Protein AF-A0A914NH51-F1 (afdb_monomer_lite)

Organism: Meloidogyne incognita (NCBI:txid6306)

Structure (mmCIF, N/CA/C/O backbone):
data_AF-A0A914NH51-F1
#
_entry.id   AF-A0A914NH51-F1
#
loop_
_atom_site.group_PDB
_atom_site.id
_atom_site.type_symbol
_atom_site.label_atom_id
_atom_site.label_alt_id
_atom_site.label_comp_id
_atom_site.label_asym_id
_atom_site.label_entity_id
_atom_site.label_seq_id
_atom_site.pdbx_PDB_ins_code
_atom_site.Cartn_x
_atom_site.Cartn_y
_atom_site.Cartn_z
_atom_site.occupancy
_atom_site.B_iso_or_equiv
_atom_site.auth_seq_id
_atom_site.auth_comp_id
_atom_site.auth_asym_id
_atom_site.auth_atom_id
_atom_site.pdbx_PDB_model_num
ATOM 1 N N . MET A 1 1 ? -42.208 -24.098 -72.704 1.00 39.94 1 MET A N 1
ATOM 2 C CA . MET A 1 1 ? -41.647 -22.862 -72.127 1.00 39.94 1 MET A CA 1
ATOM 3 C C . MET A 1 1 ? -41.700 -23.037 -70.628 1.00 39.94 1 MET A C 1
ATOM 5 O O . MET A 1 1 ? -42.768 -22.904 -70.049 1.00 39.94 1 MET A O 1
ATOM 9 N N . SER A 1 2 ? -40.583 -23.471 -70.059 1.00 40.44 2 SER A N 1
ATOM 10 C CA . SER A 1 2 ? -40.417 -23.727 -68.630 1.00 40.44 2 SER A CA 1
ATOM 11 C C . SER A 1 2 ? -39.488 -22.635 -68.118 1.00 40.44 2 SER A C 1
ATOM 13 O O . SER A 1 2 ? -38.437 -22.415 -68.713 1.00 40.44 2 SER A O 1
ATOM 15 N N . ILE A 1 3 ? -39.933 -21.894 -67.113 1.00 42.56 3 ILE A N 1
ATOM 16 C CA . ILE A 1 3 ? -39.173 -20.825 -66.465 1.00 42.56 3 ILE A CA 1
ATOM 17 C C . ILE A 1 3 ? -38.579 -21.435 -65.199 1.00 42.56 3 ILE A C 1
ATOM 19 O O . ILE A 1 3 ? -39.325 -21.741 -64.270 1.00 42.56 3 ILE A O 1
ATOM 23 N N . ASP A 1 4 ? -37.265 -21.659 -65.209 1.00 41.44 4 ASP A N 1
ATOM 24 C CA . ASP A 1 4 ? -36.485 -21.983 -64.016 1.00 41.44 4 ASP A CA 1
ATOM 25 C C . ASP A 1 4 ? -36.409 -20.736 -63.125 1.00 41.44 4 ASP A C 1
ATOM 27 O O . ASP A 1 4 ? -36.039 -19.649 -63.572 1.00 41.44 4 ASP A O 1
ATOM 31 N N . LEU A 1 5 ? -36.811 -20.894 -61.866 1.00 45.66 5 LEU A N 1
ATOM 32 C CA . LEU A 1 5 ? -36.661 -19.909 -60.799 1.00 45.66 5 LEU A CA 1
ATOM 33 C C . LEU A 1 5 ? -35.553 -20.413 -59.873 1.00 45.66 5 LEU A C 1
ATOM 35 O O . LEU A 1 5 ? -35.820 -21.161 -58.933 1.00 45.66 5 LEU A O 1
ATOM 39 N N . ASP A 1 6 ? -34.317 -19.999 -60.145 1.00 47.84 6 ASP A N 1
ATOM 40 C CA . ASP A 1 6 ? -33.207 -20.134 -59.204 1.00 47.84 6 ASP A CA 1
ATOM 41 C C . ASP A 1 6 ? -33.429 -19.159 -58.040 1.00 47.84 6 ASP A C 1
ATOM 43 O O . ASP A 1 6 ? -33.175 -17.957 -58.136 1.00 47.84 6 ASP A O 1
ATOM 47 N N . VAL A 1 7 ? -33.962 -19.673 -56.932 1.00 49.31 7 VAL A N 1
ATOM 48 C CA . VAL A 1 7 ? -34.038 -18.944 -55.663 1.00 49.31 7 VAL A CA 1
ATOM 49 C C . VAL A 1 7 ? -32.766 -19.252 -54.878 1.00 49.31 7 VAL A C 1
ATOM 51 O O . VAL A 1 7 ? -32.676 -20.271 -54.194 1.00 49.31 7 VAL A O 1
ATOM 54 N N . GLU A 1 8 ? -31.769 -18.371 -54.969 1.00 45.19 8 GLU A N 1
ATOM 55 C CA . GLU A 1 8 ? -30.623 -18.395 -54.060 1.00 45.19 8 GLU A CA 1
ATOM 56 C C . GLU A 1 8 ? -31.097 -18.103 -52.626 1.00 45.19 8 GLU A C 1
ATOM 58 O O . GLU A 1 8 ? -31.576 -17.013 -52.307 1.00 45.19 8 GLU A O 1
ATOM 63 N N . MET A 1 9 ? -30.961 -19.088 -51.734 1.00 37.84 9 MET A N 1
ATOM 64 C CA . MET A 1 9 ? -31.106 -18.867 -50.298 1.00 37.84 9 MET A CA 1
ATOM 65 C C . MET A 1 9 ? -29.900 -18.082 -49.780 1.00 37.84 9 MET A C 1
ATOM 67 O O . MET A 1 9 ? -28.816 -18.635 -49.591 1.00 37.84 9 MET A O 1
ATOM 71 N N . ILE A 1 10 ? -30.101 -16.800 -49.487 1.00 44.75 10 ILE A N 1
ATOM 72 C CA . ILE A 1 10 ? -29.136 -15.999 -48.734 1.00 44.75 10 ILE A CA 1
ATOM 73 C C . ILE A 1 10 ? -29.156 -16.492 -47.281 1.00 44.75 10 ILE A C 1
ATOM 75 O O . ILE A 1 10 ? -30.070 -16.183 -46.515 1.00 44.75 10 ILE A O 1
ATOM 79 N N . VAL A 1 11 ? -28.151 -17.280 -46.899 1.00 46.78 11 VAL A N 1
ATOM 80 C CA . VAL A 1 11 ? -27.889 -17.620 -45.495 1.00 46.78 11 VAL A CA 1
ATOM 81 C C . VAL A 1 11 ? -27.372 -16.352 -44.805 1.00 46.78 11 VAL A C 1
ATOM 83 O O . VAL A 1 11 ? -26.367 -15.799 -45.259 1.00 46.78 11 VAL A O 1
ATOM 86 N N . PRO A 1 12 ? -28.008 -15.857 -43.728 1.00 38.09 12 PRO A N 1
ATOM 87 C CA . PRO A 1 12 ? -27.484 -14.705 -43.014 1.00 38.09 12 PRO A CA 1
ATOM 88 C C . PRO A 1 12 ? -26.151 -15.102 -42.383 1.00 38.09 12 PRO A C 1
ATOM 90 O O . PRO A 1 12 ? -26.100 -16.022 -41.564 1.00 38.09 12 PRO A O 1
ATOM 93 N N . GLN A 1 13 ? -25.070 -14.412 -42.749 1.00 46.66 13 GLN A N 1
ATOM 94 C CA . GLN A 1 13 ? -23.835 -14.474 -41.979 1.00 46.66 13 GLN A CA 1
ATOM 95 C C . GLN A 1 13 ? -24.149 -13.923 -40.589 1.00 46.66 13 GLN A C 1
ATOM 97 O O . GLN A 1 13 ? -24.395 -12.727 -40.425 1.00 46.66 13 GLN A O 1
ATOM 102 N N . GLN A 1 14 ? -24.195 -14.810 -39.594 1.00 45.22 14 GLN A N 1
ATOM 103 C CA . GLN A 1 14 ? -24.182 -14.401 -38.201 1.00 45.22 14 GLN A CA 1
ATOM 104 C C . GLN A 1 14 ? -22.865 -13.663 -37.982 1.00 45.22 14 GLN A C 1
ATOM 106 O O . GLN A 1 14 ? -21.801 -14.272 -37.921 1.00 45.22 14 GLN A O 1
ATOM 111 N N . SER A 1 15 ? -22.935 -12.335 -37.918 1.00 48.44 15 SER A N 1
ATOM 112 C CA . SER A 1 15 ? -21.863 -11.543 -37.342 1.00 48.44 15 SER A CA 1
ATOM 113 C C . SER A 1 15 ? -21.638 -12.087 -35.938 1.00 48.44 15 SER A C 1
ATOM 115 O O . SER A 1 15 ? -22.564 -12.040 -35.123 1.00 48.44 15 SER A O 1
ATOM 117 N N . GLU A 1 16 ? -20.450 -12.622 -35.673 1.00 45.03 16 GLU A N 1
ATOM 118 C CA . GLU A 1 16 ? -19.978 -12.891 -34.322 1.00 45.03 16 GLU A CA 1
ATOM 119 C C . GLU A 1 16 ? -20.016 -11.564 -33.560 1.00 45.03 16 GLU A C 1
ATOM 121 O O . GLU A 1 16 ? -19.085 -10.761 -33.590 1.00 45.03 16 GLU A O 1
ATOM 126 N N . GLN A 1 17 ? -21.152 -11.278 -32.924 1.00 42.62 17 GLN A N 1
ATOM 127 C CA . GLN A 1 17 ? -21.204 -10.290 -31.869 1.00 42.62 17 GLN A CA 1
ATOM 128 C C . GLN A 1 17 ? -20.370 -10.890 -30.751 1.00 42.62 17 GLN A C 1
ATOM 130 O O . GLN A 1 17 ? -20.811 -11.812 -30.064 1.00 42.62 17 GLN A O 1
ATOM 135 N N . SER A 1 18 ? -19.136 -10.404 -30.628 1.00 44.16 18 SER A N 1
ATOM 136 C CA . SER A 1 18 ? -18.317 -10.647 -29.458 1.00 44.16 18 SER A CA 1
ATOM 137 C C . SER A 1 18 ? -19.155 -10.265 -28.246 1.00 44.16 18 SER A C 1
ATOM 139 O O . SER A 1 18 ? -19.488 -9.100 -28.019 1.00 44.16 18 SER A O 1
ATOM 141 N N . VAL A 1 19 ? -19.574 -11.286 -27.503 1.00 42.72 19 VAL A N 1
ATOM 142 C CA . VAL A 1 19 ? -20.1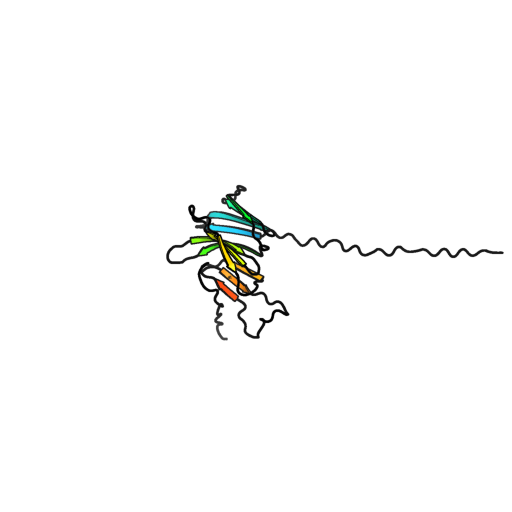54 -11.109 -26.179 1.00 42.72 19 VAL A CA 1
ATOM 143 C C . VAL A 1 19 ? -19.150 -10.244 -25.420 1.00 42.72 19 VAL A C 1
ATOM 145 O O . VAL A 1 19 ? -17.969 -10.605 -25.410 1.00 42.72 19 VAL A O 1
ATOM 148 N N . PRO A 1 20 ? -19.545 -9.087 -24.859 1.00 45.62 20 PRO A N 1
ATOM 149 C CA . PRO A 1 20 ? -18.619 -8.298 -24.071 1.00 45.62 20 PRO A CA 1
ATOM 150 C C . PRO A 1 20 ? -18.110 -9.201 -22.955 1.00 45.62 20 PRO A C 1
ATOM 152 O O . PRO A 1 20 ? -18.878 -9.683 -22.123 1.00 45.62 20 PRO A O 1
ATOM 155 N N . GLU A 1 21 ? -16.814 -9.485 -23.002 1.00 41.81 21 GLU A N 1
ATOM 156 C CA . GLU A 1 21 ? -16.114 -10.202 -21.957 1.00 41.81 21 GLU A CA 1
ATOM 157 C C . GLU A 1 21 ? -16.271 -9.341 -20.700 1.00 41.81 21 GLU A C 1
ATOM 159 O O . GLU A 1 21 ? -15.696 -8.252 -20.592 1.00 41.81 21 GLU A O 1
ATOM 164 N N . PHE A 1 22 ? -17.147 -9.763 -19.787 1.00 40.84 22 PHE A N 1
ATOM 165 C CA . PHE A 1 22 ? -17.246 -9.144 -18.476 1.00 40.84 22 PHE A CA 1
ATOM 166 C C . PHE A 1 22 ? -15.905 -9.402 -17.798 1.00 40.84 22 PHE A C 1
ATOM 168 O O . PHE A 1 22 ? -15.670 -10.487 -17.277 1.00 40.84 22 PHE A O 1
ATOM 175 N N . LYS A 1 23 ? -14.995 -8.422 -17.856 1.00 46.62 23 LYS A N 1
ATOM 176 C CA . LYS A 1 23 ? -13.800 -8.430 -17.016 1.00 46.62 23 LYS A CA 1
ATOM 177 C C . LYS A 1 23 ? -14.295 -8.562 -15.586 1.00 46.62 23 LYS A C 1
ATOM 179 O O . LYS A 1 23 ? -15.002 -7.668 -15.124 1.00 46.62 23 LYS A O 1
ATOM 184 N N . ASP A 1 24 ? -13.967 -9.677 -14.938 1.00 53.53 24 ASP A N 1
ATOM 185 C CA . ASP A 1 24 ? -14.260 -9.911 -13.530 1.00 53.53 24 ASP A CA 1
ATOM 186 C C . ASP A 1 24 ? -13.895 -8.654 -12.742 1.00 53.53 24 ASP A C 1
ATOM 188 O O . ASP A 1 24 ? -12.732 -8.255 -12.650 1.00 53.53 24 ASP A O 1
ATOM 192 N N . VAL A 1 25 ? -14.919 -7.977 -12.229 1.00 60.59 25 VAL A N 1
ATOM 193 C CA . VAL A 1 25 ? -14.766 -6.776 -11.417 1.00 60.59 25 VAL A CA 1
ATOM 194 C C . VAL A 1 25 ? -14.329 -7.258 -10.037 1.00 60.59 25 VAL A C 1
ATOM 196 O O . VAL A 1 25 ? -15.143 -7.447 -9.136 1.00 60.59 25 VAL A O 1
ATOM 199 N N . SER A 1 26 ? -13.039 -7.561 -9.892 1.00 80.12 26 SER A N 1
ATOM 200 C CA . SER A 1 26 ? -12.484 -8.057 -8.637 1.00 80.12 26 SER A CA 1
ATOM 201 C C . SER A 1 26 ? -12.380 -6.910 -7.635 1.00 80.12 26 SER A C 1
ATOM 203 O O . SER A 1 26 ? -11.553 -6.010 -7.792 1.00 80.12 26 SER A O 1
ATOM 205 N N . VAL A 1 27 ? -13.213 -6.949 -6.598 1.00 90.25 27 VAL A N 1
ATOM 206 C CA . VAL A 1 27 ? -13.082 -6.061 -5.440 1.00 90.25 27 VAL A CA 1
ATOM 207 C C . VAL A 1 27 ? -11.904 -6.538 -4.594 1.00 90.25 27 VAL A C 1
ATOM 209 O O . VAL A 1 27 ? -11.823 -7.708 -4.219 1.00 90.25 27 VAL A O 1
ATOM 212 N N . ILE A 1 28 ? -10.990 -5.626 -4.283 1.00 95.56 28 ILE A N 1
ATOM 213 C CA . ILE A 1 28 ? -9.880 -5.866 -3.363 1.00 95.56 28 ILE A CA 1
ATOM 214 C C . ILE A 1 28 ? -10.427 -5.762 -1.944 1.00 95.56 28 ILE A C 1
ATOM 216 O O . ILE A 1 28 ? -11.023 -4.746 -1.601 1.00 95.56 28 ILE A O 1
ATOM 220 N N . VAL A 1 29 ? -10.203 -6.779 -1.111 1.00 95.31 29 VAL A N 1
ATOM 221 C CA . VAL A 1 29 ? -10.626 -6.777 0.296 1.00 95.31 29 VAL A CA 1
ATOM 222 C C . VAL A 1 29 ? -9.449 -7.160 1.183 1.00 95.31 29 VAL A C 1
ATOM 224 O O . VAL A 1 29 ? -8.942 -8.276 1.091 1.00 95.31 29 VAL A O 1
ATOM 227 N N . ASN A 1 30 ? -9.035 -6.258 2.074 1.00 96.56 30 ASN A N 1
ATOM 228 C CA . ASN A 1 30 ? -7.978 -6.522 3.051 1.00 96.56 30 ASN A CA 1
ATOM 229 C C . ASN A 1 30 ? -8.415 -6.153 4.469 1.00 96.56 30 ASN A C 1
ATOM 231 O O . ASN A 1 30 ? -9.116 -5.169 4.704 1.00 96.56 30 ASN A O 1
ATOM 235 N N . HIS A 1 31 ? -7.958 -6.951 5.430 1.00 95.00 31 HIS A N 1
ATOM 236 C CA . HIS A 1 31 ? -8.292 -6.812 6.842 1.00 95.00 31 HIS A CA 1
ATOM 237 C C . HIS A 1 31 ? -7.090 -6.291 7.625 1.00 95.00 31 HIS A C 1
ATOM 239 O O . HIS A 1 31 ? -5.973 -6.780 7.464 1.00 95.00 31 HIS A O 1
ATOM 245 N N . PHE A 1 32 ? -7.332 -5.335 8.516 1.00 94.19 32 PHE A N 1
ATOM 246 C CA . PHE A 1 32 ? -6.349 -4.843 9.465 1.00 94.19 32 PHE A CA 1
ATOM 247 C C . PHE A 1 32 ? -6.616 -5.423 10.844 1.00 94.19 32 PHE A C 1
ATOM 249 O O . PHE A 1 32 ? -7.572 -5.047 11.526 1.00 94.19 32 PHE A O 1
ATOM 256 N N . VAL A 1 33 ? -5.762 -6.360 11.243 1.00 92.31 33 VAL A N 1
ATOM 257 C C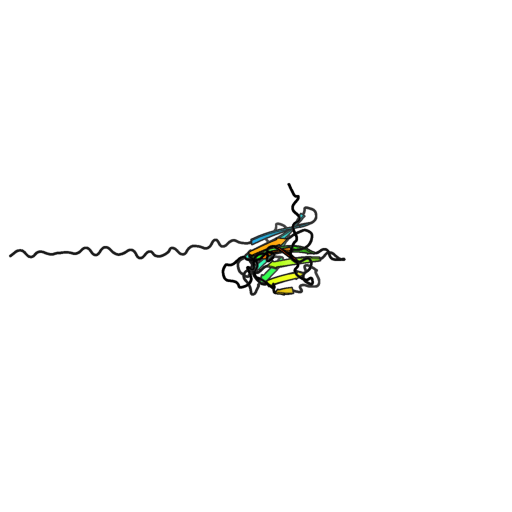A . VAL A 1 33 ? -5.869 -7.078 12.511 1.00 92.31 33 VAL A CA 1
ATOM 258 C C . VAL A 1 33 ? -4.735 -6.637 13.426 1.00 92.31 33 VAL A C 1
ATOM 260 O O . VAL A 1 33 ? -3.567 -6.704 13.047 1.00 92.31 33 VAL A O 1
ATOM 263 N N . LYS A 1 34 ? -5.066 -6.229 14.652 1.00 89.06 34 LYS A N 1
ATOM 264 C CA . LYS A 1 34 ? -4.090 -5.952 15.713 1.00 89.06 34 LYS A CA 1
ATOM 265 C C . LYS A 1 34 ? -4.459 -6.707 16.973 1.00 89.06 34 LYS A C 1
ATOM 267 O O . LYS A 1 34 ? -5.623 -6.748 17.356 1.00 89.06 34 LYS A O 1
ATOM 272 N N . ASN A 1 35 ? -3.458 -7.296 17.626 1.00 88.31 35 ASN A N 1
ATOM 273 C CA . ASN A 1 35 ? -3.628 -8.050 18.873 1.00 88.31 35 ASN A CA 1
ATOM 274 C C . ASN A 1 35 ? -4.730 -9.130 18.790 1.00 88.31 35 ASN A C 1
ATOM 276 O O . ASN A 1 35 ? -5.449 -9.366 19.754 1.00 88.31 35 ASN A O 1
ATOM 280 N N . GLY A 1 36 ? -4.896 -9.754 17.617 1.00 88.56 36 GLY A N 1
ATOM 281 C CA . GLY A 1 36 ? -5.930 -10.766 17.364 1.00 88.56 36 GLY A CA 1
ATOM 282 C C . GLY A 1 36 ? -7.341 -10.221 17.103 1.00 88.56 36 GLY A C 1
ATOM 283 O O . GLY A 1 36 ? -8.231 -11.006 16.797 1.00 88.56 36 GLY A O 1
ATOM 284 N N . GLY A 1 37 ? -7.554 -8.904 17.180 1.00 91.69 37 GLY A N 1
ATOM 285 C CA . GLY A 1 37 ? -8.828 -8.252 16.877 1.00 91.69 37 GLY A CA 1
ATOM 286 C C . GLY A 1 37 ? -8.836 -7.597 15.497 1.00 91.69 37 GLY A C 1
ATOM 287 O O . GLY A 1 37 ? -7.873 -6.930 15.114 1.00 91.69 37 GLY A O 1
ATOM 288 N N . LEU A 1 38 ? -9.934 -7.761 14.753 1.00 93.31 38 LEU A N 1
ATOM 289 C CA . LEU A 1 38 ? -10.178 -7.009 13.523 1.00 93.31 38 LEU A CA 1
ATOM 290 C C . LEU A 1 38 ? -10.482 -5.549 13.874 1.00 93.31 38 LEU A C 1
ATOM 292 O O . LEU A 1 38 ? -11.493 -5.265 14.513 1.00 93.31 38 LEU A O 1
ATOM 296 N N . ILE A 1 39 ? -9.608 -4.638 13.453 1.00 94.06 39 ILE A N 1
ATOM 297 C CA . ILE A 1 39 ? -9.717 -3.205 13.745 1.00 94.06 39 ILE A CA 1
ATOM 298 C C . ILE A 1 39 ? -10.435 -2.485 12.609 1.00 94.06 39 ILE A C 1
ATOM 300 O O . ILE A 1 39 ? -11.375 -1.734 12.853 1.00 94.06 39 ILE A O 1
ATOM 304 N N . LYS A 1 40 ? -10.004 -2.729 11.367 1.00 94.75 40 LYS A N 1
ATOM 305 C CA . LYS A 1 40 ? -10.577 -2.125 10.158 1.00 94.75 40 LYS A CA 1
ATOM 306 C C . LYS A 1 40 ? -10.562 -3.111 8.997 1.00 94.75 40 LYS A C 1
ATOM 308 O O . LYS A 1 40 ? -9.734 -4.020 8.960 1.00 94.75 40 LYS A O 1
ATOM 313 N N . ARG A 1 41 ? -11.427 -2.891 8.015 1.00 95.56 41 ARG A N 1
ATOM 314 C CA . ARG A 1 41 ? -11.382 -3.542 6.699 1.00 95.56 41 ARG A CA 1
ATOM 315 C C . ARG A 1 41 ? -11.324 -2.462 5.629 1.00 95.56 41 ARG A C 1
ATOM 317 O O . ARG A 1 41 ? -12.006 -1.453 5.760 1.00 95.56 41 ARG A O 1
ATOM 324 N N . VAL A 1 42 ? -10.521 -2.660 4.591 1.00 96.56 42 VAL A N 1
ATOM 325 C CA . VAL A 1 42 ? -10.563 -1.832 3.383 1.00 96.56 42 VAL A CA 1
ATOM 326 C C . VAL A 1 42 ? -11.110 -2.657 2.232 1.00 96.56 42 VAL A C 1
ATOM 328 O O . VAL A 1 42 ? -10.70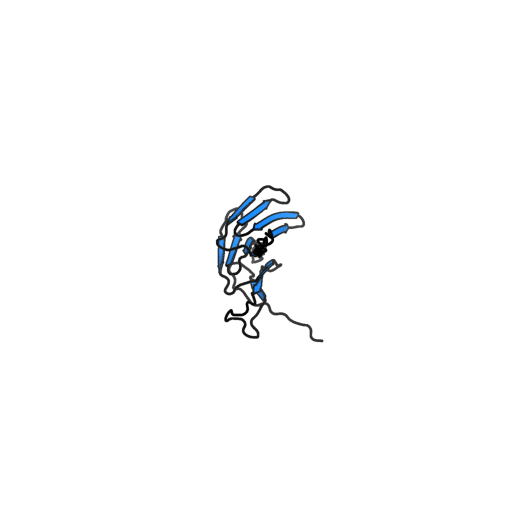0 -3.802 2.031 1.00 96.56 42 VAL A O 1
ATOM 331 N N . GLU A 1 43 ? -12.036 -2.060 1.495 1.00 97.12 43 GLU A N 1
ATOM 332 C CA . GLU A 1 43 ? -12.525 -2.564 0.219 1.00 97.12 43 GLU A CA 1
ATOM 333 C C . GLU A 1 43 ? -12.188 -1.540 -0.859 1.00 97.12 43 GLU A C 1
ATOM 335 O O . GLU A 1 43 ? -12.409 -0.346 -0.653 1.00 97.12 43 GLU A O 1
ATOM 340 N N . ALA A 1 44 ? -11.637 -1.980 -1.986 1.00 97.06 44 ALA A N 1
ATOM 341 C CA . ALA A 1 44 ? -11.267 -1.094 -3.081 1.00 97.06 44 ALA A CA 1
ATOM 342 C C . ALA A 1 44 ? -11.669 -1.668 -4.437 1.00 97.06 44 ALA A C 1
ATOM 344 O O . ALA A 1 44 ? -11.578 -2.874 -4.677 1.00 97.06 44 ALA A O 1
ATOM 345 N N . LEU A 1 45 ? -12.107 -0.783 -5.327 1.00 96.12 45 LEU A N 1
ATOM 346 C CA . LEU A 1 45 ? -12.468 -1.118 -6.692 1.00 96.12 45 LEU A CA 1
ATOM 347 C C . LEU A 1 45 ? -12.254 0.080 -7.617 1.00 96.12 45 LEU A C 1
ATOM 349 O O . LEU A 1 45 ? -12.711 1.188 -7.333 1.00 96.12 45 LEU A O 1
ATOM 353 N N . GLY A 1 46 ? -11.605 -0.153 -8.760 1.00 95.81 46 GLY A N 1
ATOM 354 C CA . GLY A 1 46 ? -11.284 0.917 -9.701 1.00 95.81 46 GLY A CA 1
ATOM 355 C C . GLY A 1 46 ? -10.444 1.980 -9.001 1.00 95.81 46 GLY A C 1
ATOM 356 O O . GLY A 1 46 ? -9.348 1.684 -8.545 1.00 95.81 46 GLY A O 1
ATOM 357 N N . ARG A 1 47 ? -10.975 3.195 -8.866 1.00 96.75 47 ARG A N 1
ATOM 358 C CA . ARG A 1 47 ? -10.287 4.336 -8.231 1.00 96.75 47 ARG A CA 1
ATOM 359 C C . ARG A 1 47 ? -10.845 4.717 -6.867 1.00 96.75 47 ARG A C 1
ATOM 361 O O . ARG A 1 47 ? -10.601 5.818 -6.379 1.00 96.75 47 ARG A O 1
ATOM 368 N N . GLU A 1 48 ? -11.667 3.856 -6.285 1.00 97.25 48 GLU A N 1
ATOM 369 C CA . GLU A 1 48 ? -12.374 4.140 -5.043 1.00 97.25 48 GLU A CA 1
ATOM 370 C C . GLU A 1 48 ? -12.029 3.100 -3.984 1.00 97.25 48 GLU A C 1
ATOM 372 O O . GLU A 1 48 ? -11.911 1.908 -4.272 1.00 97.25 48 GLU A O 1
ATOM 377 N N . ALA A 1 49 ? -11.886 3.559 -2.742 1.00 97.25 49 ALA A N 1
ATOM 378 C CA . ALA A 1 49 ? -11.708 2.698 -1.583 1.00 97.25 49 ALA A CA 1
ATOM 379 C C . ALA A 1 49 ? -12.599 3.151 -0.424 1.00 97.25 49 ALA A C 1
ATOM 381 O O . ALA A 1 49 ? -12.763 4.345 -0.168 1.00 97.25 49 ALA A O 1
ATOM 382 N N . ALA A 1 50 ? -13.153 2.191 0.307 1.00 96.38 50 ALA A N 1
ATOM 383 C CA . ALA A 1 50 ? -13.931 2.410 1.514 1.00 96.38 50 ALA A CA 1
ATOM 384 C C . ALA A 1 50 ? -13.288 1.671 2.689 1.00 96.38 50 ALA A C 1
ATOM 386 O O . ALA A 1 50 ? -12.882 0.515 2.570 1.00 96.38 50 ALA A O 1
ATOM 387 N N . VAL A 1 51 ? -13.202 2.352 3.829 1.00 95.88 51 VAL A N 1
ATOM 388 C CA . VAL A 1 51 ? -12.715 1.786 5.088 1.00 95.88 51 VAL A CA 1
ATOM 389 C C . VAL A 1 51 ? -13.889 1.574 6.026 1.00 95.88 51 VAL A C 1
ATOM 391 O O . VAL A 1 51 ? -14.689 2.483 6.238 1.00 95.88 51 VAL A O 1
ATOM 394 N N . PHE A 1 52 ? -13.957 0.383 6.605 1.00 95.00 52 PHE A N 1
ATOM 395 C CA . PHE A 1 52 ? -14.998 -0.061 7.521 1.00 95.00 52 PHE A CA 1
ATOM 396 C C . PHE A 1 52 ? -14.417 -0.321 8.907 1.00 95.00 52 PHE A C 1
ATOM 398 O O . PHE A 1 52 ? -13.281 -0.790 9.032 1.00 95.00 52 PHE A O 1
ATOM 405 N N . ILE A 1 53 ? -15.214 -0.057 9.942 1.00 92.38 53 ILE A N 1
ATOM 406 C CA . ILE A 1 53 ? -14.832 -0.291 11.338 1.00 92.38 53 ILE A CA 1
ATOM 407 C C . ILE A 1 53 ? -15.101 -1.754 11.710 1.00 92.38 53 ILE A C 1
ATOM 409 O O . ILE A 1 53 ? -16.231 -2.243 11.627 1.00 92.38 53 ILE A O 1
ATOM 413 N N . GLY A 1 54 ? -14.062 -2.453 12.172 1.00 89.25 54 GLY A N 1
ATOM 414 C CA . GLY A 1 54 ? -14.151 -3.841 12.617 1.00 89.25 54 GLY A CA 1
ATOM 415 C C . GLY A 1 54 ? -14.765 -4.769 11.563 1.00 89.25 54 GLY A C 1
ATOM 416 O O . GLY A 1 54 ? -14.381 -4.746 10.396 1.00 89.25 54 GLY A O 1
ATOM 417 N N . ALA A 1 55 ? -15.716 -5.603 11.996 1.00 83.31 55 ALA A N 1
ATOM 418 C CA . ALA A 1 55 ? -16.493 -6.497 11.129 1.00 83.31 55 ALA A CA 1
ATOM 419 C C . ALA A 1 55 ? -17.835 -5.892 10.671 1.00 83.31 55 ALA A C 1
ATOM 421 O O . ALA A 1 55 ? -18.631 -6.580 10.030 1.00 83.31 55 ALA A O 1
ATOM 422 N N . GLY A 1 56 ? -18.125 -4.647 11.060 1.00 85.62 56 GLY A N 1
ATOM 423 C CA . GLY A 1 56 ? -19.383 -3.986 10.742 1.00 85.62 56 GLY A CA 1
ATOM 424 C C . GLY A 1 56 ? -19.456 -3.521 9.288 1.00 85.62 56 GLY A C 1
ATOM 425 O O . GLY A 1 56 ? -18.485 -3.576 8.538 1.00 85.62 56 GLY A O 1
ATOM 426 N N . ASN A 1 57 ? -20.627 -3.003 8.915 1.00 88.81 57 ASN A N 1
ATOM 427 C CA . ASN A 1 57 ? -20.849 -2.340 7.624 1.00 88.81 57 ASN A CA 1
ATOM 428 C C . ASN A 1 57 ? -20.808 -0.806 7.744 1.00 88.81 57 ASN A C 1
ATOM 430 O O . ASN A 1 57 ? -21.180 -0.098 6.809 1.00 88.81 57 ASN A O 1
ATOM 434 N N . GLU A 1 58 ? -20.391 -0.285 8.900 1.00 93.31 58 GLU A N 1
ATOM 435 C CA . GLU A 1 58 ? -20.208 1.148 9.104 1.00 93.31 58 GLU A CA 1
ATOM 436 C C . GLU A 1 58 ? -18.937 1.608 8.390 1.00 93.31 58 GLU A C 1
ATOM 438 O O . GLU A 1 58 ? -17.841 1.107 8.656 1.00 93.31 58 GLU A O 1
ATOM 443 N N . ILE A 1 59 ? -19.105 2.555 7.470 1.00 93.81 59 ILE A N 1
ATOM 444 C CA . ILE A 1 59 ? -18.008 3.159 6.721 1.00 93.81 59 ILE A CA 1
ATOM 445 C C . ILE A 1 59 ? -17.414 4.276 7.575 1.00 93.81 59 ILE A C 1
ATOM 447 O O . ILE A 1 59 ? -18.072 5.282 7.830 1.00 93.81 59 ILE A O 1
ATOM 451 N N . GLU A 1 60 ? -16.154 4.117 7.964 1.00 92.56 60 GLU A N 1
ATOM 452 C CA . GLU A 1 60 ? -15.383 5.157 8.643 1.00 92.56 60 GLU A CA 1
ATOM 453 C C . GLU A 1 60 ? -14.999 6.271 7.669 1.00 92.56 60 GLU A C 1
ATOM 455 O O . GLU A 1 60 ? -15.074 7.457 7.994 1.00 92.56 60 GLU A O 1
ATOM 460 N N . ASN A 1 61 ? -14.542 5.890 6.471 1.00 92.62 61 ASN A N 1
ATOM 461 C CA . ASN A 1 61 ? -14.053 6.845 5.490 1.00 92.62 61 ASN A CA 1
ATOM 462 C C . ASN A 1 61 ? -14.097 6.305 4.055 1.00 92.62 61 ASN A C 1
ATOM 464 O O . ASN A 1 61 ? -14.130 5.094 3.825 1.00 92.62 61 ASN A O 1
ATOM 468 N N . ARG A 1 62 ? -14.061 7.225 3.086 1.00 95.00 62 ARG A N 1
ATOM 469 C CA . ARG A 1 62 ? -13.963 6.930 1.652 1.00 95.00 62 ARG A CA 1
ATOM 470 C C . ARG A 1 62 ? -12.818 7.709 1.031 1.00 95.00 62 ARG A C 1
ATOM 472 O O . ARG A 1 62 ? -12.576 8.859 1.386 1.00 95.00 62 ARG A O 1
ATOM 479 N N . TYR A 1 63 ? -12.159 7.078 0.076 1.00 94.94 63 TYR A N 1
ATOM 480 C CA . TYR A 1 63 ? -11.002 7.608 -0.620 1.00 94.94 63 TYR A CA 1
ATOM 481 C C . TYR A 1 63 ? -11.212 7.477 -2.122 1.00 94.94 63 TYR A C 1
ATOM 483 O O . TYR A 1 63 ? -11.826 6.517 -2.592 1.00 94.94 63 TYR A O 1
ATOM 491 N N . LYS A 1 64 ? -10.687 8.454 -2.858 1.00 95.62 64 LYS A N 1
ATOM 492 C CA . LYS A 1 64 ? -10.663 8.461 -4.314 1.00 95.62 64 LYS A CA 1
ATOM 493 C C . LYS A 1 64 ? -9.246 8.764 -4.774 1.00 95.62 64 LYS A C 1
ATOM 495 O O . LYS A 1 64 ? -8.641 9.706 -4.267 1.00 95.62 64 LYS A O 1
ATOM 500 N N . THR A 1 65 ? -8.749 7.967 -5.706 1.00 95.50 65 THR A N 1
ATOM 501 C CA . THR A 1 65 ? -7.410 8.088 -6.284 1.00 95.50 65 THR A CA 1
ATOM 502 C C . THR A 1 65 ? -7.496 8.587 -7.725 1.00 95.50 65 THR A C 1
ATOM 504 O O . THR A 1 65 ? -8.512 8.435 -8.406 1.00 95.50 65 THR A O 1
ATOM 507 N N . GLU A 1 66 ? -6.407 9.170 -8.221 1.00 95.31 66 GLU A N 1
ATOM 508 C CA . GLU A 1 66 ? -6.289 9.539 -9.641 1.00 95.31 66 GLU A CA 1
ATOM 509 C C . GLU A 1 66 ? -5.859 8.347 -10.522 1.00 95.31 66 GLU A C 1
ATOM 511 O O . GLU A 1 66 ? -5.984 8.392 -11.746 1.00 95.31 66 GLU A O 1
ATOM 516 N N . PHE A 1 67 ? -5.419 7.252 -9.897 1.00 95.94 67 PHE A N 1
ATOM 517 C CA . PHE A 1 67 ? -5.000 5.998 -10.525 1.00 95.94 67 PHE A CA 1
ATOM 518 C C . PHE A 1 67 ? -5.941 4.840 -10.173 1.00 95.94 67 PHE A C 1
ATOM 520 O O . PHE A 1 67 ? -6.637 4.884 -9.158 1.00 95.94 67 PHE A O 1
ATOM 527 N N . ASP A 1 68 ? -5.938 3.783 -10.989 1.00 96.56 68 ASP A N 1
ATOM 528 C CA . ASP A 1 68 ? -6.640 2.536 -10.668 1.00 96.56 68 ASP A CA 1
ATOM 529 C C . ASP A 1 68 ? -5.883 1.765 -9.578 1.00 96.56 68 ASP A C 1
ATOM 531 O O . ASP A 1 68 ? -4.673 1.543 -9.668 1.00 96.56 68 ASP A O 1
ATOM 535 N N . ILE A 1 69 ? -6.608 1.377 -8.533 1.00 97.56 69 ILE A N 1
ATOM 536 C CA . ILE A 1 69 ? -6.082 0.713 -7.348 1.00 97.56 69 ILE A CA 1
ATOM 537 C C . ILE A 1 69 ? -5.762 -0.740 -7.700 1.00 97.56 69 ILE A C 1
ATOM 539 O O . ILE A 1 69 ? -6.642 -1.554 -7.969 1.00 97.56 69 ILE A O 1
ATOM 543 N N . LEU A 1 70 ? -4.472 -1.056 -7.658 1.00 96.62 70 LEU A N 1
ATOM 544 C CA . LEU A 1 70 ? -3.908 -2.391 -7.799 1.00 96.62 70 LEU A CA 1
ATOM 545 C C . LEU A 1 70 ? -4.047 -3.204 -6.506 1.00 96.62 70 LEU A C 1
ATOM 547 O O . LEU A 1 70 ? -4.302 -4.405 -6.544 1.00 96.62 70 LEU A O 1
ATOM 551 N N . ASN A 1 71 ? -3.840 -2.564 -5.354 1.00 97.44 71 ASN A N 1
ATOM 552 C CA . ASN A 1 71 ? -4.037 -3.167 -4.038 1.00 97.44 71 ASN A CA 1
ATOM 553 C C . ASN A 1 71 ? -4.321 -2.073 -2.997 1.00 97.44 71 ASN A C 1
ATOM 555 O O . ASN A 1 71 ? -3.932 -0.922 -3.176 1.00 97.44 71 ASN A O 1
ATOM 559 N N . ALA A 1 72 ? -4.966 -2.423 -1.891 1.00 97.88 72 ALA A N 1
ATOM 560 C CA . ALA A 1 72 ? -5.221 -1.501 -0.790 1.00 97.88 72 ALA A CA 1
ATOM 561 C C . ALA A 1 72 ? -5.115 -2.249 0.533 1.00 97.88 72 ALA A C 1
ATOM 563 O O . ALA A 1 72 ? -5.816 -3.237 0.730 1.00 97.88 72 ALA A O 1
ATOM 564 N N . PHE A 1 73 ? -4.252 -1.807 1.442 1.00 97.56 73 PHE A N 1
ATOM 565 C CA . PHE A 1 73 ? -4.064 -2.467 2.734 1.00 97.56 73 PHE A CA 1
ATOM 566 C C . PHE A 1 73 ? -3.525 -1.502 3.785 1.00 97.56 73 PHE A C 1
ATOM 568 O O . PHE A 1 73 ? -3.018 -0.424 3.478 1.00 97.56 73 PHE A O 1
ATOM 575 N N . PHE A 1 74 ? -3.616 -1.916 5.044 1.00 95.50 74 PHE A N 1
ATOM 576 C CA . PHE A 1 74 ? -3.013 -1.204 6.159 1.00 95.50 74 PHE A CA 1
ATOM 577 C C . PHE A 1 74 ? -1.619 -1.760 6.451 1.00 95.50 74 PHE A C 1
ATOM 579 O O . PHE A 1 74 ? -1.423 -2.976 6.443 1.00 95.50 74 PHE A O 1
ATOM 586 N N . VAL A 1 75 ? -0.665 -0.879 6.743 1.00 93.75 75 VAL A N 1
ATOM 587 C CA . VAL A 1 75 ? 0.682 -1.233 7.205 1.00 93.75 75 VAL A CA 1
ATOM 588 C C . VAL A 1 75 ? 1.022 -0.398 8.427 1.00 93.75 75 VAL A C 1
ATOM 590 O O . VAL A 1 75 ? 0.803 0.811 8.444 1.00 93.75 75 VAL A O 1
ATOM 593 N N . THR A 1 76 ? 1.589 -1.047 9.440 1.00 91.94 76 THR A N 1
ATOM 594 C CA . THR A 1 76 ? 2.277 -0.351 10.526 1.00 91.94 76 THR A CA 1
ATOM 595 C C . THR A 1 76 ? 3.748 -0.261 10.157 1.00 91.94 76 THR A C 1
ATOM 597 O O . THR A 1 76 ? 4.450 -1.274 10.160 1.00 91.94 76 THR A O 1
ATOM 600 N N . PHE A 1 77 ? 4.227 0.939 9.846 1.00 89.06 77 PHE A N 1
ATOM 601 C CA . PHE A 1 77 ? 5.662 1.159 9.725 1.00 89.06 77 PHE A CA 1
ATOM 602 C C . PHE A 1 77 ? 6.244 1.283 11.130 1.00 89.06 77 PHE A C 1
ATOM 604 O O . PHE A 1 77 ? 5.643 1.897 12.013 1.00 89.06 77 PHE A O 1
ATOM 611 N N . THR A 1 78 ? 7.419 0.699 11.354 1.00 81.38 78 THR A N 1
ATOM 612 C CA . THR A 1 78 ? 8.092 0.705 12.660 1.00 81.38 78 THR A CA 1
ATOM 613 C C . THR A 1 78 ? 9.358 1.573 12.647 1.00 81.38 78 THR A C 1
ATOM 615 O O . THR A 1 78 ? 10.462 1.036 12.790 1.00 81.38 78 THR A O 1
ATOM 618 N N . PRO A 1 79 ? 9.265 2.909 12.477 1.00 70.75 79 PRO A N 1
ATOM 619 C CA . PRO A 1 79 ? 10.366 3.787 12.854 1.00 70.75 79 PRO A CA 1
ATOM 620 C C . PRO A 1 79 ? 10.460 3.841 14.395 1.00 70.75 79 PRO A C 1
ATOM 622 O O . PRO A 1 79 ? 9.873 3.018 15.100 1.00 70.75 79 PRO A O 1
ATOM 625 N N . LYS A 1 80 ? 11.192 4.813 14.960 1.00 69.00 80 LYS A N 1
ATOM 626 C CA . LYS A 1 80 ? 11.300 4.986 16.428 1.00 69.00 80 LYS A CA 1
ATOM 627 C C . LYS A 1 80 ? 9.933 5.029 17.138 1.00 69.00 80 LYS A C 1
ATOM 629 O O . LYS A 1 80 ? 9.853 4.654 18.303 1.00 69.00 80 LYS A O 1
ATOM 634 N N . THR A 1 81 ? 8.883 5.458 16.437 1.00 71.31 81 THR A N 1
ATOM 635 C CA . THR A 1 81 ? 7.485 5.474 16.885 1.00 71.31 81 THR A CA 1
ATOM 636 C C . THR A 1 81 ? 6.603 4.785 15.838 1.00 71.31 81 THR A C 1
ATOM 638 O O . THR A 1 81 ? 6.500 5.310 14.732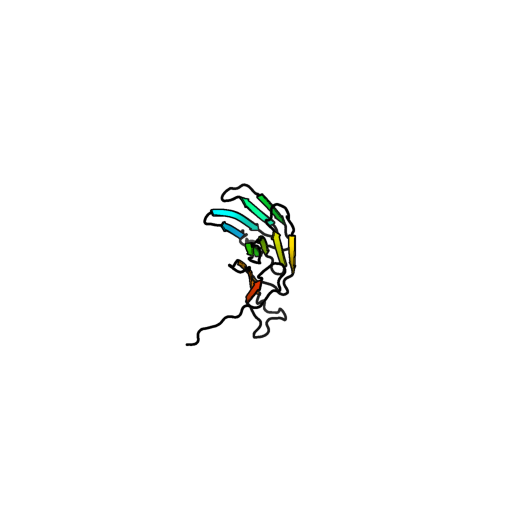 1.00 71.31 81 THR A O 1
ATOM 641 N N . PRO A 1 82 ? 5.983 3.629 16.133 1.00 82.12 82 PRO A N 1
ATOM 642 C CA . PRO A 1 82 ? 5.130 2.940 15.168 1.00 82.12 82 PRO A CA 1
ATOM 643 C C . PRO A 1 82 ? 3.952 3.805 14.716 1.00 82.12 82 PRO A C 1
ATOM 645 O O . PRO A 1 82 ? 3.263 4.385 15.554 1.00 82.12 82 PRO A O 1
ATOM 648 N N . GLU A 1 83 ? 3.706 3.849 13.410 1.00 86.62 83 GLU A N 1
ATOM 649 C CA . GLU A 1 83 ? 2.605 4.610 12.817 1.00 86.62 83 GLU A CA 1
ATOM 650 C C . GLU A 1 83 ? 1.858 3.750 11.792 1.00 86.62 83 GLU A C 1
ATOM 652 O O . GLU A 1 83 ? 2.464 3.041 10.982 1.00 86.62 83 GLU A O 1
ATOM 657 N N . ASP A 1 84 ? 0.529 3.801 11.860 1.00 91.25 84 ASP A N 1
ATOM 658 C CA . ASP A 1 84 ? -0.360 3.061 10.972 1.00 91.25 84 ASP A CA 1
ATOM 659 C C . ASP A 1 84 ? -0.737 3.901 9.761 1.00 91.25 84 ASP A C 1
ATOM 661 O O . ASP A 1 84 ? -1.201 5.035 9.889 1.00 91.25 84 ASP A O 1
ATOM 665 N N . TYR A 1 85 ? -0.632 3.292 8.589 1.00 93.38 85 TYR A N 1
ATOM 666 C CA . TYR A 1 85 ? -1.018 3.898 7.330 1.00 93.38 85 TYR A CA 1
ATOM 667 C C . TYR A 1 85 ? -2.009 3.009 6.597 1.00 93.38 85 TYR A C 1
ATOM 669 O O . TYR A 1 85 ? -1.834 1.792 6.520 1.00 93.38 85 TYR A O 1
ATOM 677 N N . LEU A 1 86 ? -3.018 3.634 5.998 1.00 95.88 86 LEU A N 1
ATOM 678 C CA . LEU A 1 86 ? -3.717 3.055 4.859 1.00 95.88 86 LEU A CA 1
ATOM 679 C C . LEU A 1 86 ? -2.892 3.353 3.607 1.00 95.88 86 LEU A C 1
ATOM 681 O O . LEU A 1 86 ? -2.559 4.508 3.347 1.00 95.88 86 LEU A O 1
ATOM 685 N N . CYS A 1 87 ? -2.586 2.316 2.839 1.00 97.19 87 CYS A N 1
ATOM 686 C CA . CYS A 1 87 ? -1.848 2.419 1.590 1.00 97.19 87 CYS A CA 1
ATOM 687 C C . CYS A 1 87 ? -2.798 2.086 0.439 1.00 97.19 87 CYS A C 1
ATOM 689 O O . CYS A 1 87 ? -3.319 0.969 0.388 1.00 97.19 87 CYS A O 1
ATOM 691 N N . LEU A 1 88 ? -3.016 3.034 -0.474 1.00 97.81 88 LEU A N 1
ATOM 692 C CA . LEU A 1 88 ? -3.703 2.792 -1.743 1.00 97.81 88 LEU A CA 1
ATOM 693 C C . LEU A 1 88 ? -2.644 2.691 -2.837 1.00 97.81 88 LEU A C 1
ATOM 695 O O . LEU A 1 88 ? -1.916 3.646 -3.098 1.00 97.81 88 LEU A O 1
ATOM 699 N N . ILE A 1 89 ? -2.511 1.505 -3.421 1.00 98.06 89 ILE A N 1
ATOM 700 C CA . ILE A 1 89 ? -1.412 1.154 -4.315 1.00 98.06 89 ILE A CA 1
ATOM 701 C C . ILE A 1 89 ? -1.905 1.195 -5.756 1.00 98.06 89 ILE A C 1
ATOM 703 O O . ILE A 1 89 ? -2.826 0.460 -6.103 1.00 98.06 89 ILE A O 1
ATOM 707 N N . GLY A 1 90 ? -1.276 2.009 -6.594 1.00 97.12 90 GLY A N 1
ATOM 708 C CA . GLY A 1 90 ? -1.399 1.986 -8.047 1.00 97.12 90 GLY A CA 1
ATOM 709 C C . GLY A 1 90 ? -0.229 1.258 -8.707 1.00 97.12 90 GLY A C 1
ATOM 710 O O . GLY A 1 90 ? 0.630 0.677 -8.046 1.00 97.12 90 GLY A O 1
ATOM 711 N N . ASN A 1 91 ? -0.183 1.293 -10.037 1.00 96.06 91 ASN A N 1
ATOM 712 C CA . ASN A 1 91 ? 0.909 0.681 -10.799 1.00 96.06 91 ASN A CA 1
ATOM 713 C C . ASN A 1 91 ? 2.210 1.505 -10.708 1.00 96.06 91 ASN A C 1
ATOM 715 O O . ASN A 1 91 ? 3.303 0.955 -10.692 1.00 96.06 91 ASN A O 1
ATOM 719 N N . ASP A 1 92 ? 2.100 2.825 -10.620 1.00 95.56 92 ASP A N 1
ATOM 720 C CA . ASP A 1 92 ? 3.211 3.781 -10.657 1.00 95.56 92 ASP A CA 1
ATOM 721 C C . ASP A 1 92 ? 3.147 4.826 -9.531 1.00 95.56 92 ASP A C 1
ATOM 723 O O . ASP A 1 92 ? 3.985 5.723 -9.470 1.00 95.56 92 ASP A O 1
ATOM 727 N N . GLN A 1 93 ? 2.191 4.702 -8.611 1.00 97.00 93 GLN A N 1
ATOM 728 C CA . GLN A 1 93 ? 2.002 5.618 -7.490 1.00 97.00 93 GLN A CA 1
ATOM 729 C C . GLN A 1 93 ? 1.494 4.867 -6.257 1.00 97.00 93 GLN A C 1
ATOM 731 O O . GLN A 1 93 ? 0.802 3.855 -6.373 1.00 97.00 93 GLN A O 1
ATOM 736 N N . ILE A 1 94 ? 1.831 5.363 -5.067 1.00 97.69 94 ILE A N 1
ATOM 737 C CA . ILE A 1 94 ? 1.243 4.922 -3.800 1.00 97.69 94 ILE A CA 1
ATOM 738 C C . ILE A 1 94 ? 0.768 6.147 -3.025 1.00 97.69 94 ILE A C 1
ATOM 740 O O . ILE A 1 94 ? 1.559 7.057 -2.788 1.00 97.69 94 ILE A O 1
ATOM 744 N N . ASP A 1 95 ? -0.484 6.133 -2.574 1.00 96.94 95 ASP A N 1
ATOM 745 C CA . ASP A 1 95 ? -1.017 7.144 -1.662 1.00 96.94 95 ASP A CA 1
ATOM 746 C C . ASP A 1 95 ? -1.035 6.602 -0.230 1.00 96.94 95 ASP A C 1
ATOM 748 O O . ASP A 1 95 ? -1.695 5.599 0.070 1.00 96.94 95 ASP A O 1
ATOM 752 N N . PHE A 1 96 ? -0.308 7.275 0.664 1.00 95.19 96 PHE A N 1
ATOM 753 C CA . PHE A 1 96 ? -0.260 6.960 2.089 1.00 95.19 96 PHE A CA 1
ATOM 754 C C . PHE A 1 96 ? -1.160 7.891 2.891 1.00 95.19 96 PHE A C 1
ATOM 756 O O . PHE A 1 96 ? -0.970 9.105 2.875 1.00 95.19 96 PHE A O 1
ATOM 763 N N . TYR A 1 97 ? -2.080 7.322 3.665 1.00 93.50 97 TYR A N 1
ATOM 764 C CA . TYR A 1 97 ? -2.932 8.063 4.593 1.00 93.50 97 TYR A CA 1
ATOM 765 C C . TYR A 1 97 ? -2.632 7.643 6.027 1.00 93.50 97 TYR A C 1
ATOM 767 O O . TYR A 1 97 ? -2.995 6.530 6.436 1.00 93.50 97 TYR A O 1
ATOM 775 N N . SER A 1 98 ? -2.006 8.543 6.791 1.00 90.06 98 SER A N 1
ATOM 776 C CA . SER A 1 98 ? -1.805 8.336 8.229 1.00 90.06 98 SER A CA 1
ATOM 777 C C . SER A 1 98 ? -3.153 8.128 8.922 1.00 90.06 98 SER A C 1
ATOM 779 O O . SER A 1 98 ? -4.155 8.771 8.594 1.00 90.06 98 SER A O 1
ATOM 781 N N . GLN A 1 99 ? -3.186 7.167 9.843 1.00 86.38 99 GLN A N 1
ATOM 782 C CA . GLN A 1 99 ? -4.356 6.854 10.661 1.00 86.38 99 GLN A CA 1
ATOM 783 C C . GLN A 1 99 ? -4.327 7.571 12.019 1.00 86.38 99 GLN A C 1
ATOM 785 O O . GLN A 1 99 ? -5.157 7.262 12.876 1.00 86.38 99 GLN A O 1
ATOM 790 N N . ASP A 1 100 ? -3.400 8.512 12.233 1.00 78.12 100 ASP A N 1
ATOM 791 C CA . ASP A 1 100 ? -3.409 9.354 13.427 1.00 78.12 100 ASP A CA 1
ATOM 792 C C . ASP A 1 100 ? -4.674 10.232 13.452 1.00 78.12 100 ASP A C 1
ATOM 794 O O . ASP A 1 100 ? -5.061 10.851 12.456 1.00 78.12 100 ASP A O 1
ATOM 798 N N . ALA A 1 101 ? -5.325 10.297 14.615 1.00 58.34 101 ALA A N 1
ATOM 799 C CA . ALA A 1 101 ? -6.609 10.963 14.820 1.00 58.34 101 ALA A CA 1
ATOM 800 C C . ALA A 1 101 ? -6.573 12.463 14.470 1.00 58.34 101 ALA A C 1
ATOM 802 O O . ALA A 1 101 ? -7.614 13.052 14.177 1.00 58.34 101 ALA A O 1
ATOM 803 N N . ASN A 1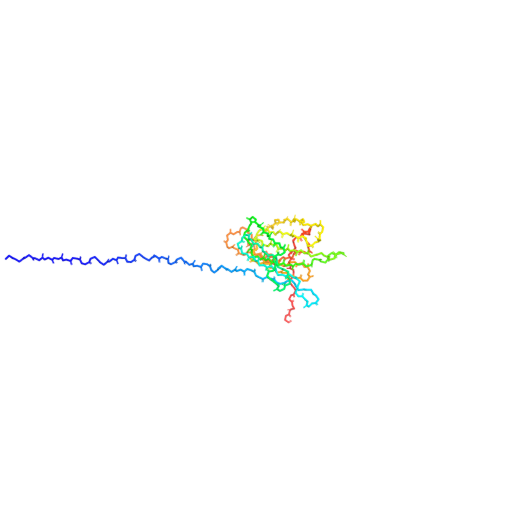 102 ? -5.379 13.066 14.465 1.00 55.88 102 ASN A N 1
ATOM 804 C CA . ASN A 1 102 ? -5.179 14.499 14.265 1.00 55.88 102 ASN A CA 1
ATOM 805 C C . ASN A 1 102 ? -4.657 14.886 12.871 1.00 55.88 102 ASN A C 1
ATOM 807 O O . ASN A 1 102 ? -4.688 16.067 12.530 1.00 55.88 102 ASN A O 1
ATOM 811 N N . CYS A 1 103 ? -4.206 13.929 12.053 1.00 52.50 103 CYS A N 1
ATOM 812 C CA . CYS A 1 103 ? -3.557 14.209 10.770 1.00 52.50 103 CYS A CA 1
ATOM 813 C C . CYS A 1 103 ? -4.014 13.225 9.690 1.00 52.50 103 CYS A C 1
ATOM 815 O O . CYS A 1 103 ? -3.385 12.204 9.440 1.00 52.50 103 CYS A O 1
ATOM 817 N N . ARG A 1 104 ? -5.072 13.589 8.956 1.00 64.62 104 ARG A N 1
ATOM 818 C CA . ARG A 1 104 ? -5.479 12.906 7.712 1.00 64.62 104 ARG A CA 1
ATOM 819 C C . ARG A 1 104 ? -4.622 13.346 6.520 1.00 64.62 104 ARG A C 1
ATOM 821 O O . ARG A 1 104 ? -5.143 13.670 5.454 1.00 64.62 104 ARG A O 1
ATOM 828 N N . THR A 1 105 ? -3.314 13.438 6.716 1.00 77.00 105 THR A N 1
ATOM 829 C CA . THR A 1 105 ? -2.400 13.906 5.675 1.00 77.00 105 THR A CA 1
ATOM 830 C C . THR A 1 105 ? -2.181 12.783 4.669 1.00 77.00 105 THR A C 1
ATOM 832 O O . THR A 1 105 ? -1.831 11.665 5.051 1.00 77.00 105 THR A O 1
ATOM 835 N N . CYS A 1 106 ? -2.404 13.085 3.389 1.00 85.19 106 CYS A N 1
ATOM 836 C CA . CYS A 1 106 ? -2.011 12.210 2.292 1.00 85.19 106 CYS A CA 1
ATOM 837 C C . CYS A 1 106 ? -0.555 12.501 1.921 1.00 85.19 106 CYS A C 1
ATOM 839 O O . CYS A 1 106 ? -0.196 13.657 1.684 1.00 85.19 106 CYS A O 1
ATOM 841 N N . CYS A 1 107 ? 0.268 11.462 1.855 1.00 89.50 107 CYS A N 1
ATOM 842 C CA . CYS A 1 107 ? 1.615 11.517 1.309 1.00 89.50 107 CYS A CA 1
ATOM 843 C C . CYS A 1 107 ? 1.661 10.629 0.056 1.00 89.50 107 CYS A C 1
ATOM 845 O O . CYS A 1 107 ? 1.825 9.414 0.183 1.00 89.50 107 CYS A O 1
ATOM 847 N N . PRO A 1 108 ? 1.456 11.195 -1.144 1.00 93.44 108 PRO A N 1
ATOM 848 C CA . PRO A 1 108 ? 1.612 10.450 -2.383 1.00 93.44 108 PRO A CA 1
ATOM 849 C C . PRO A 1 108 ? 3.099 10.273 -2.707 1.00 93.44 108 PRO A C 1
ATOM 851 O O . PRO A 1 108 ? 3.890 11.208 -2.565 1.00 93.44 108 PRO A O 1
ATOM 854 N N . ILE A 1 109 ? 3.474 9.094 -3.198 1.00 94.44 109 ILE A N 1
ATOM 855 C CA . ILE A 1 109 ? 4.797 8.832 -3.767 1.00 94.44 109 ILE A CA 1
ATOM 856 C C . ILE A 1 109 ? 4.663 8.312 -5.195 1.00 94.44 109 ILE A C 1
ATOM 858 O O . ILE A 1 109 ? 3.883 7.402 -5.469 1.00 94.44 109 ILE A O 1
ATOM 862 N N . ALA A 1 110 ? 5.451 8.869 -6.110 1.00 94.81 110 ALA A N 1
ATOM 863 C CA . ALA A 1 110 ? 5.611 8.306 -7.444 1.00 94.81 110 ALA A CA 1
ATOM 864 C C . ALA A 1 110 ? 6.646 7.174 -7.395 1.00 94.81 110 ALA A C 1
ATOM 866 O O . ALA A 1 110 ? 7.721 7.326 -6.807 1.00 94.81 110 ALA A O 1
ATOM 867 N N . LEU A 1 111 ? 6.333 6.040 -8.015 1.00 94.25 111 LEU A N 1
ATOM 868 C CA . LEU A 1 111 ? 7.242 4.910 -8.120 1.00 94.25 111 LEU A CA 1
ATOM 869 C C . LEU A 1 111 ? 8.196 5.119 -9.307 1.00 94.25 111 LEU A C 1
ATOM 871 O O . LEU A 1 111 ? 7.767 5.502 -10.394 1.00 94.25 111 LEU A O 1
ATOM 875 N N . PRO A 1 112 ? 9.495 4.813 -9.151 1.00 91.50 112 PRO A N 1
ATOM 876 C CA . PRO A 1 112 ? 10.477 4.963 -10.226 1.00 91.50 112 PRO A CA 1
ATOM 877 C C . PRO A 1 112 ? 10.342 3.894 -11.327 1.00 91.50 112 PRO A C 1
ATOM 879 O O . PRO A 1 112 ? 11.092 3.900 -12.301 1.00 91.50 112 PRO A O 1
ATOM 882 N N . PHE A 1 113 ? 9.418 2.948 -11.165 1.00 91.00 113 PHE A N 1
ATOM 883 C CA . PHE A 1 113 ? 9.079 1.898 -12.116 1.00 91.00 113 PHE A CA 1
ATOM 884 C C . PHE A 1 113 ? 7.644 1.430 -11.870 1.00 91.00 113 PHE A C 1
ATOM 886 O O . PHE A 1 113 ? 7.108 1.574 -10.773 1.00 91.00 113 PHE A O 1
ATOM 893 N N . LYS A 1 114 ? 7.058 0.804 -12.888 1.00 93.50 114 LYS A N 1
ATOM 894 C CA . LYS A 1 114 ? 5.755 0.150 -12.794 1.00 93.50 114 LYS A CA 1
ATOM 895 C C . LYS A 1 114 ? 5.815 -1.133 -11.974 1.00 93.50 114 LYS A C 1
ATOM 897 O O . LYS A 1 114 ? 6.751 -1.922 -12.129 1.00 93.50 114 LYS A O 1
ATOM 902 N N . ILE A 1 115 ? 4.802 -1.378 -11.155 1.00 95.00 115 ILE A N 1
ATOM 903 C CA . ILE A 1 115 ? 4.647 -2.585 -10.340 1.00 95.00 115 ILE A CA 1
ATOM 904 C C . ILE A 1 115 ? 3.414 -3.380 -10.764 1.00 95.00 115 ILE A C 1
ATOM 906 O O . ILE A 1 115 ? 2.409 -2.833 -11.210 1.00 95.00 115 ILE A O 1
ATOM 910 N N . CYS A 1 116 ? 3.486 -4.699 -10.627 1.00 94.69 116 CYS A N 1
ATOM 911 C CA . CYS A 1 116 ? 2.359 -5.593 -10.884 1.00 94.69 116 CYS A CA 1
ATOM 912 C C . CYS A 1 116 ? 1.737 -6.138 -9.595 1.00 94.69 116 CYS A C 1
ATOM 914 O O . CYS A 1 116 ? 0.582 -6.560 -9.624 1.00 94.69 116 CYS A O 1
ATOM 916 N N . ARG A 1 117 ? 2.462 -6.111 -8.467 1.00 95.44 117 ARG A N 1
ATOM 917 C CA . ARG A 1 117 ? 1.943 -6.481 -7.142 1.00 95.44 117 ARG A CA 1
ATOM 918 C C . ARG A 1 117 ? 2.612 -5.683 -6.031 1.00 95.44 117 ARG A C 1
ATOM 920 O O . ARG A 1 117 ? 3.757 -5.251 -6.150 1.00 95.44 117 ARG A O 1
ATOM 927 N N . ALA A 1 118 ? 1.898 -5.561 -4.919 1.00 97.19 118 ALA A N 1
ATOM 928 C CA . ALA A 1 118 ? 2.434 -5.067 -3.663 1.00 97.19 118 ALA A CA 1
ATOM 929 C C . ALA A 1 118 ? 1.880 -5.883 -2.498 1.00 97.19 118 ALA A C 1
ATOM 931 O O . ALA A 1 118 ? 0.698 -6.243 -2.493 1.00 97.19 118 ALA A O 1
ATOM 932 N N . HIS A 1 119 ? 2.730 -6.139 -1.508 1.00 96.31 119 HIS A N 1
ATOM 933 C CA . HIS A 1 119 ? 2.396 -6.938 -0.338 1.00 96.31 119 HIS A CA 1
ATOM 934 C C . HIS A 1 119 ? 2.825 -6.226 0.948 1.00 96.31 119 HIS A C 1
ATOM 936 O O . HIS A 1 119 ? 3.973 -5.777 1.031 1.00 96.31 119 HIS A O 1
ATOM 942 N N . PRO A 1 120 ? 1.954 -6.153 1.969 1.00 95.25 120 PRO A N 1
ATOM 943 C CA . PRO A 1 120 ? 2.367 -5.704 3.289 1.00 95.25 120 PRO A CA 1
ATOM 944 C C . PRO A 1 120 ? 3.314 -6.731 3.922 1.00 95.25 120 PRO A C 1
ATOM 946 O O . PRO A 1 120 ? 3.136 -7.942 3.769 1.00 95.25 120 PRO A O 1
ATOM 949 N N . CYS A 1 121 ? 4.311 -6.262 4.666 1.00 91.81 121 CYS A N 1
ATOM 950 C CA . CYS A 1 121 ? 5.198 -7.105 5.461 1.00 91.81 121 CYS A CA 1
ATOM 951 C C . CYS A 1 121 ? 5.531 -6.440 6.805 1.00 91.81 121 CYS A C 1
ATOM 953 O O . CYS A 1 121 ? 5.205 -5.281 7.049 1.00 91.81 121 CYS A O 1
ATOM 955 N N . SER A 1 122 ? 6.205 -7.171 7.696 1.00 88.62 122 SER A N 1
ATOM 956 C CA . SER A 1 122 ? 6.538 -6.685 9.045 1.00 88.62 122 SER A CA 1
ATOM 957 C C . SER A 1 122 ? 7.470 -5.469 9.077 1.00 88.62 122 SER A C 1
ATOM 959 O O . SER A 1 122 ? 7.582 -4.828 10.115 1.00 88.62 122 SER A O 1
ATOM 961 N N . PHE A 1 123 ? 8.145 -5.157 7.969 1.00 86.88 123 PHE A N 1
ATOM 962 C CA . PHE A 1 123 ? 9.083 -4.039 7.849 1.00 86.88 123 PHE A CA 1
ATOM 963 C C . PHE A 1 123 ? 8.636 -2.983 6.826 1.00 86.88 123 PHE A C 1
ATOM 965 O O . PHE A 1 123 ? 9.438 -2.128 6.456 1.00 86.88 123 PHE A O 1
ATOM 972 N N . GLY A 1 124 ? 7.384 -3.034 6.359 1.00 93.94 124 GLY A N 1
ATOM 973 C CA . GLY A 1 124 ? 6.825 -2.078 5.405 1.00 93.94 124 GLY A CA 1
ATOM 974 C C . GLY A 1 124 ? 6.096 -2.763 4.254 1.00 93.94 124 GLY A C 1
ATOM 975 O O . GLY A 1 124 ? 5.135 -3.501 4.469 1.00 93.94 124 GLY A O 1
ATOM 976 N N . ILE A 1 125 ? 6.536 -2.494 3.025 1.00 96.62 125 ILE A N 1
ATOM 977 C CA . ILE A 1 125 ? 5.899 -2.985 1.799 1.00 96.62 125 ILE A CA 1
ATOM 978 C C . ILE A 1 125 ? 6.937 -3.655 0.903 1.00 96.62 125 ILE A C 1
ATOM 980 O O . ILE A 1 125 ? 8.036 -3.134 0.717 1.00 96.62 125 ILE A O 1
ATOM 984 N N . ILE A 1 126 ? 6.568 -4.795 0.320 1.00 97.38 126 ILE A N 1
ATOM 985 C CA . ILE A 1 126 ? 7.289 -5.439 -0.780 1.00 97.38 126 ILE A CA 1
ATOM 986 C C . ILE A 1 126 ? 6.585 -5.086 -2.090 1.00 97.38 126 ILE A C 1
ATOM 988 O O . ILE A 1 126 ? 5.368 -5.231 -2.195 1.00 97.38 126 ILE A O 1
ATOM 992 N N . LEU A 1 127 ? 7.355 -4.649 -3.082 1.00 97.19 127 LEU A N 1
ATOM 993 C CA . LEU A 1 127 ? 6.896 -4.238 -4.404 1.00 97.19 127 LEU A CA 1
ATOM 994 C C . LEU A 1 127 ? 7.467 -5.193 -5.459 1.00 97.19 127 LEU A C 1
ATOM 996 O O . LEU A 1 127 ? 8.681 -5.398 -5.514 1.00 97.19 127 LEU A O 1
ATOM 1000 N N . GLU A 1 128 ? 6.602 -5.759 -6.298 1.00 95.56 128 GLU A N 1
ATOM 1001 C CA . GLU A 1 128 ? 6.986 -6.588 -7.443 1.00 95.56 128 GLU A CA 1
ATOM 1002 C C . GLU A 1 128 ? 6.924 -5.739 -8.710 1.00 95.56 128 GLU A C 1
ATOM 1004 O O . GLU A 1 128 ? 5.855 -5.281 -9.124 1.00 95.56 128 GLU A O 1
ATOM 1009 N N . ARG A 1 129 ? 8.086 -5.494 -9.312 1.00 93.00 129 ARG A N 1
ATOM 1010 C CA . ARG A 1 129 ? 8.207 -4.716 -10.542 1.00 93.00 129 ARG A CA 1
ATOM 1011 C C . ARG A 1 129 ? 7.556 -5.464 -11.703 1.00 93.00 129 ARG A C 1
ATOM 1013 O O . ARG A 1 129 ? 7.729 -6.669 -11.849 1.00 93.00 129 ARG A O 1
ATOM 1020 N N . SER A 1 130 ? 6.850 -4.736 -12.562 1.00 90.00 130 SER A N 1
ATOM 1021 C CA . SER A 1 130 ? 6.273 -5.329 -13.761 1.00 90.00 130 SER A CA 1
ATOM 1022 C C . SER A 1 130 ? 7.347 -5.635 -14.806 1.00 90.00 130 SER A C 1
ATOM 1024 O O . SER A 1 130 ? 8.188 -4.792 -15.124 1.00 90.00 130 SER A O 1
ATOM 1026 N N . SER A 1 131 ? 7.286 -6.835 -15.379 1.00 75.50 131 SER A N 1
ATOM 1027 C CA . SER A 1 131 ? 8.181 -7.303 -16.438 1.00 75.50 131 SER A CA 1
ATOM 1028 C C . SER A 1 131 ? 7.504 -7.179 -17.813 1.00 75.50 131 SER A C 1
ATOM 1030 O O . SER A 1 131 ? 7.406 -8.157 -18.550 1.00 75.50 131 SER A O 1
ATOM 1032 N N . PHE A 1 132 ? 6.978 -6.004 -18.183 1.00 61.09 132 PHE A N 1
ATOM 1033 C CA . PHE A 1 132 ? 6.344 -5.862 -19.502 1.00 61.09 132 PHE A CA 1
ATOM 1034 C C . PHE A 1 132 ? 7.391 -5.945 -20.630 1.00 61.09 132 PHE A C 1
ATOM 1036 O O . PHE A 1 132 ? 8.395 -5.225 -20.591 1.00 61.09 132 PHE A O 1
ATOM 1043 N N . PRO A 1 133 ? 7.190 -6.798 -21.653 1.00 49.34 133 PRO A N 1
ATOM 1044 C CA . PRO A 1 133 ? 8.053 -6.812 -22.827 1.00 49.34 133 PRO A CA 1
ATOM 1045 C C . PRO A 1 133 ? 7.903 -5.484 -23.585 1.00 49.34 133 PRO A C 1
ATOM 1047 O O . PRO A 1 133 ? 6.802 -5.111 -23.976 1.00 49.34 133 PRO A O 1
ATOM 1050 N N . GLY A 1 134 ? 9.011 -4.764 -23.778 1.00 51.69 134 GLY A N 1
ATOM 1051 C CA . GLY A 1 134 ? 9.052 -3.502 -24.530 1.00 51.69 134 GLY A CA 1
ATOM 1052 C C . GLY A 1 134 ? 9.304 -2.243 -23.695 1.00 51.69 134 GLY A C 1
ATOM 1053 O O . GLY A 1 134 ? 9.665 -1.218 -24.266 1.00 51.69 134 GLY A O 1
ATOM 1054 N N . GLU A 1 135 ? 9.210 -2.300 -22.363 1.00 54.91 135 GLU A N 1
ATOM 1055 C CA . GLU A 1 135 ? 9.735 -1.215 -21.528 1.00 54.91 135 GLU A CA 1
ATOM 1056 C C . GLU A 1 135 ? 11.269 -1.319 -21.483 1.00 54.91 135 GLU A C 1
ATOM 1058 O O . GLU A 1 135 ? 11.824 -2.384 -21.206 1.00 54.91 135 GLU A O 1
ATOM 1063 N N . HIS A 1 136 ? 11.962 -0.209 -21.761 1.00 46.84 136 HIS A N 1
ATOM 1064 C CA . HIS A 1 136 ? 13.426 -0.064 -21.881 1.00 46.84 136 HIS A CA 1
ATOM 1065 C C . HIS A 1 136 ? 14.258 -0.472 -20.638 1.00 46.84 136 HIS A C 1
ATOM 1067 O O . HIS A 1 136 ? 15.435 -0.138 -20.541 1.00 46.84 136 HIS A O 1
ATOM 1073 N N . GLY A 1 137 ? 13.677 -1.183 -19.671 1.00 49.56 137 GLY A N 1
ATOM 1074 C CA . GLY A 1 137 ? 14.257 -1.460 -18.363 1.00 49.56 137 GLY A CA 1
ATOM 1075 C C . GLY A 1 137 ? 14.393 -2.935 -17.985 1.00 49.56 137 GLY A C 1
ATOM 1076 O O . GLY A 1 137 ? 14.853 -3.191 -16.872 1.00 49.56 137 GLY A O 1
ATOM 1077 N N . ASN A 1 138 ? 14.036 -3.891 -18.850 1.00 53.72 138 ASN A N 1
ATOM 1078 C CA . ASN A 1 138 ? 14.318 -5.317 -18.622 1.00 53.72 138 ASN A CA 1
ATOM 1079 C C . ASN A 1 138 ? 15.751 -5.660 -19.051 1.00 53.72 138 ASN A C 1
ATOM 1081 O O . ASN A 1 138 ? 15.986 -6.525 -19.894 1.00 53.72 138 ASN A O 1
ATOM 1085 N N . LEU A 1 139 ? 16.725 -4.942 -18.489 1.00 58.38 139 LEU A N 1
ATOM 1086 C CA . LEU A 1 139 ? 18.121 -5.340 -18.605 1.00 58.38 139 LEU A CA 1
ATOM 1087 C C . LEU A 1 139 ? 18.305 -6.671 -17.855 1.00 58.38 139 LEU A C 1
ATOM 1089 O O . LEU A 1 139 ? 17.780 -6.814 -16.743 1.00 58.38 139 LEU A O 1
ATOM 1093 N N . PRO A 1 140 ? 19.040 -7.643 -18.422 1.00 62.56 140 PRO A N 1
ATOM 1094 C CA . PRO A 1 140 ? 19.398 -8.865 -17.713 1.00 62.56 140 PRO A CA 1
ATOM 1095 C C . PRO A 1 140 ? 20.012 -8.516 -16.349 1.00 62.56 140 PRO A C 1
ATOM 1097 O O . PRO A 1 140 ? 20.997 -7.784 -16.284 1.00 62.56 140 PRO A O 1
ATOM 1100 N N . GLY A 1 141 ? 19.412 -9.003 -15.260 1.00 67.44 141 GLY A N 1
ATOM 1101 C CA . GLY A 1 141 ? 19.884 -8.743 -13.893 1.00 67.44 141 GLY A CA 1
ATOM 1102 C C . GLY A 1 141 ? 19.238 -7.556 -13.165 1.00 67.44 141 GLY A C 1
ATOM 1103 O O . GLY A 1 141 ? 19.619 -7.282 -12.029 1.00 67.44 141 GLY A O 1
ATOM 1104 N N . ALA A 1 142 ? 18.251 -6.870 -13.753 1.00 77.81 142 ALA A N 1
ATOM 1105 C CA . ALA A 1 142 ? 17.475 -5.870 -13.020 1.00 77.81 142 ALA A CA 1
ATOM 1106 C C . ALA A 1 142 ? 16.667 -6.519 -11.879 1.00 77.81 142 ALA A C 1
ATOM 1108 O O . ALA A 1 142 ? 15.968 -7.517 -12.087 1.00 77.81 142 ALA A O 1
ATOM 1109 N N . ALA A 1 143 ? 16.736 -5.926 -10.683 1.00 88.19 143 ALA A N 1
ATOM 1110 C CA . ALA A 1 143 ? 15.962 -6.378 -9.531 1.00 88.19 143 ALA A CA 1
ATOM 1111 C C . ALA A 1 143 ? 14.456 -6.374 -9.851 1.00 88.19 143 ALA A C 1
ATOM 1113 O O . ALA A 1 143 ? 13.940 -5.421 -10.439 1.00 88.19 143 ALA A O 1
ATOM 1114 N N . GLN A 1 144 ? 13.772 -7.455 -9.470 1.00 90.75 144 GLN A N 1
ATOM 1115 C CA . GLN A 1 144 ? 12.322 -7.618 -9.650 1.00 90.75 144 GLN A CA 1
ATOM 1116 C C . GLN A 1 144 ? 11.538 -7.323 -8.368 1.00 90.75 144 GLN A C 1
ATOM 1118 O O . GLN A 1 144 ? 10.358 -6.997 -8.430 1.00 90.75 144 GLN A O 1
ATOM 1123 N N . LEU A 1 145 ? 12.192 -7.419 -7.209 1.00 94.06 145 LEU A N 1
ATOM 1124 C CA . LEU A 1 145 ? 11.584 -7.190 -5.906 1.00 94.06 145 LEU A CA 1
ATOM 1125 C C . LEU A 1 145 ? 12.265 -6.019 -5.214 1.00 94.06 145 LEU A C 1
ATOM 1127 O O . LEU A 1 145 ? 13.495 -5.953 -5.148 1.00 94.06 145 LEU A O 1
ATOM 1131 N N . PHE A 1 146 ? 11.451 -5.131 -4.665 1.00 96.12 146 PHE A N 1
ATOM 1132 C CA . PHE A 1 146 ? 11.892 -3.959 -3.927 1.00 96.12 146 PHE A CA 1
ATOM 1133 C C . PHE A 1 146 ? 11.161 -3.867 -2.592 1.00 96.12 146 PHE A C 1
ATOM 1135 O O . PHE A 1 146 ? 10.080 -4.430 -2.424 1.00 96.12 146 PHE A O 1
ATOM 1142 N N . SER A 1 147 ? 11.751 -3.162 -1.637 1.00 95.94 147 SER A N 1
ATOM 1143 C CA . SER A 1 147 ? 11.150 -2.855 -0.351 1.00 95.94 147 SER A CA 1
ATOM 1144 C C . SER A 1 147 ? 11.010 -1.352 -0.160 1.00 95.94 147 SER A C 1
ATOM 1146 O O . SER A 1 147 ? 11.857 -0.562 -0.581 1.00 95.94 147 SER A O 1
ATOM 1148 N N . LEU A 1 148 ? 9.931 -0.971 0.513 1.00 95.69 148 LEU A N 1
ATOM 1149 C CA . LEU A 1 148 ? 9.687 0.375 1.000 1.00 95.69 148 LEU A CA 1
ATOM 1150 C C . LEU A 1 148 ? 9.398 0.290 2.497 1.00 95.69 148 LEU A C 1
ATOM 1152 O O . LEU A 1 148 ? 8.391 -0.282 2.913 1.00 95.69 148 LEU A O 1
ATOM 1156 N N . THR A 1 149 ? 10.309 0.821 3.308 1.00 93.56 149 THR A N 1
ATOM 1157 C CA . THR A 1 149 ? 10.295 0.654 4.774 1.00 93.56 149 THR A CA 1
ATOM 1158 C C . THR A 1 149 ? 9.670 1.825 5.527 1.00 93.56 149 THR A C 1
ATOM 1160 O O . THR A 1 149 ? 9.430 1.726 6.727 1.00 93.56 149 THR A O 1
ATOM 1163 N N . HIS A 1 150 ? 9.417 2.936 4.838 1.00 92.06 150 HIS A N 1
ATOM 1164 C CA . HIS A 1 150 ? 8.665 4.092 5.321 1.00 92.06 150 HIS A CA 1
ATOM 1165 C C . HIS A 1 150 ? 8.251 4.944 4.113 1.00 92.06 150 HIS A C 1
ATOM 1167 O O . HIS A 1 150 ? 9.045 5.018 3.175 1.00 92.06 150 HIS A O 1
ATOM 1173 N N . PRO A 1 151 ? 7.115 5.666 4.139 1.00 90.88 151 PRO A N 1
ATOM 1174 C CA . PRO A 1 151 ? 6.729 6.600 3.071 1.00 90.88 151 PRO A CA 1
ATOM 1175 C C . PRO A 1 151 ? 7.788 7.647 2.679 1.00 90.88 151 PRO A C 1
ATOM 1177 O O . PRO A 1 151 ? 7.756 8.169 1.573 1.00 90.88 151 PRO A O 1
ATOM 1180 N N . TYR A 1 152 ? 8.737 7.943 3.573 1.00 89.25 152 TYR A N 1
ATOM 1181 C CA . TYR A 1 152 ? 9.796 8.944 3.368 1.00 89.25 152 TYR A CA 1
ATOM 1182 C C . TYR A 1 152 ? 11.163 8.327 3.037 1.00 89.25 152 TYR A C 1
ATOM 1184 O O . TYR A 1 152 ? 12.135 9.059 2.870 1.00 89.25 152 TYR A O 1
ATOM 1192 N N . ASN A 1 153 ? 11.259 6.997 2.986 1.00 91.44 153 ASN A N 1
ATOM 1193 C CA . ASN A 1 153 ? 12.505 6.300 2.687 1.00 91.44 153 ASN A CA 1
ATOM 1194 C C . ASN A 1 153 ? 12.624 6.009 1.189 1.00 91.44 153 ASN A C 1
ATOM 1196 O O . ASN A 1 153 ? 11.631 5.914 0.470 1.00 91.44 153 ASN A O 1
ATOM 1200 N N . GLU A 1 154 ? 13.856 5.798 0.736 1.00 93.25 154 GLU A N 1
ATOM 1201 C CA . GLU A 1 154 ? 14.123 5.311 -0.614 1.00 93.25 154 GLU A CA 1
ATOM 1202 C C . GLU A 1 154 ? 13.618 3.871 -0.806 1.00 93.25 154 GLU A C 1
ATOM 1204 O O . GLU A 1 154 ? 13.659 3.041 0.108 1.00 93.25 154 GLU A O 1
ATOM 1209 N N . ILE A 1 155 ? 13.173 3.572 -2.028 1.00 95.00 155 ILE A N 1
ATOM 1210 C CA . ILE A 1 155 ? 12.790 2.223 -2.452 1.00 95.00 155 ILE A CA 1
ATOM 1211 C C . ILE A 1 155 ? 14.064 1.438 -2.771 1.00 95.00 155 ILE A C 1
ATOM 1213 O O . ILE A 1 155 ? 14.827 1.818 -3.659 1.00 95.00 155 ILE A O 1
ATOM 1217 N N . MET A 1 156 ? 14.279 0.322 -2.077 1.00 95.00 156 MET A N 1
ATOM 1218 C CA . MET A 1 156 ? 15.523 -0.449 -2.153 1.00 95.00 156 MET A CA 1
ATOM 1219 C C . MET A 1 156 ? 15.299 -1.829 -2.778 1.00 95.00 156 MET A C 1
ATOM 1221 O O . MET A 1 156 ? 14.285 -2.462 -2.493 1.00 95.00 156 MET A O 1
ATOM 1225 N N . PRO A 1 157 ? 16.218 -2.351 -3.610 1.00 94.75 157 PRO A N 1
ATOM 1226 C CA . PRO A 1 157 ? 16.107 -3.712 -4.128 1.00 94.75 157 PRO A CA 1
ATOM 1227 C C . PRO A 1 157 ? 16.265 -4.749 -3.005 1.00 94.75 157 PRO A C 1
ATOM 1229 O O . PRO A 1 157 ? 17.084 -4.590 -2.099 1.00 94.75 157 PRO A O 1
ATOM 1232 N N . ILE A 1 158 ? 15.510 -5.845 -3.082 1.00 94.06 158 ILE A N 1
ATOM 1233 C CA . ILE A 1 158 ? 15.615 -6.961 -2.135 1.00 94.06 158 ILE A CA 1
ATOM 1234 C C . ILE A 1 158 ? 16.718 -7.923 -2.587 1.00 94.06 158 ILE A C 1
ATOM 1236 O O . ILE A 1 158 ? 16.750 -8.363 -3.736 1.00 94.06 158 ILE A O 1
ATOM 1240 N N . LEU A 1 159 ? 17.603 -8.294 -1.657 1.00 90.69 159 LEU A N 1
ATOM 1241 C CA . LEU A 1 159 ? 18.654 -9.288 -1.874 1.00 90.69 159 LEU A CA 1
ATOM 1242 C C . LEU A 1 159 ? 18.241 -10.641 -1.288 1.00 90.69 159 LEU A C 1
ATOM 1244 O O . LEU A 1 159 ? 17.953 -10.755 -0.096 1.00 90.69 159 LEU A O 1
ATOM 1248 N N . CYS A 1 160 ? 18.268 -11.685 -2.114 1.00 87.12 160 CYS A N 1
ATOM 1249 C CA . CYS A 1 160 ? 18.006 -13.055 -1.684 1.00 87.12 160 CYS A CA 1
ATOM 1250 C C . CYS A 1 160 ? 19.321 -13.819 -1.509 1.00 87.12 160 CYS A C 1
ATOM 1252 O O . CYS A 1 160 ? 20.167 -13.835 -2.403 1.00 87.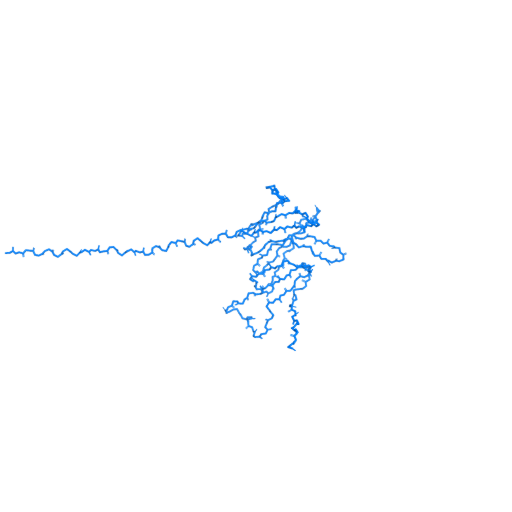12 160 CYS A O 1
ATOM 1254 N N . LYS A 1 161 ? 19.480 -14.502 -0.371 1.00 88.75 161 LYS A N 1
ATOM 1255 C CA . LYS A 1 161 ? 20.583 -15.439 -0.142 1.00 88.75 161 LYS A CA 1
ATOM 1256 C C . LYS A 1 161 ? 20.060 -16.863 -0.251 1.00 88.75 161 LYS A C 1
ATOM 1258 O O . LYS A 1 161 ? 19.304 -17.318 0.604 1.00 88.75 161 LYS A O 1
ATOM 1263 N N . PHE A 1 162 ? 20.509 -17.574 -1.273 1.00 86.81 162 PHE A N 1
ATOM 1264 C CA . PHE A 1 162 ? 20.224 -18.993 -1.426 1.00 86.81 162 PHE A CA 1
ATOM 1265 C C . PHE A 1 162 ? 21.255 -19.793 -0.631 1.00 86.81 162 PHE A C 1
ATOM 1267 O O . PHE A 1 162 ? 22.452 -19.495 -0.673 1.00 86.81 162 PHE A O 1
ATOM 1274 N N . LYS A 1 163 ? 20.799 -20.791 0.133 1.00 86.31 163 LYS A N 1
ATOM 1275 C CA . LYS A 1 163 ? 21.723 -21.813 0.628 1.00 86.31 163 LYS A CA 1
ATOM 1276 C C . LYS A 1 163 ? 22.192 -22.603 -0.591 1.00 86.31 163 LYS A C 1
ATOM 1278 O O . LYS A 1 163 ? 21.361 -23.023 -1.393 1.00 86.31 163 LYS A O 1
ATOM 1283 N N . GLY A 1 164 ? 23.509 -22.727 -0.740 1.00 80.62 164 GLY A N 1
ATOM 1284 C CA . GLY A 1 164 ? 24.086 -23.618 -1.738 1.00 80.62 164 GLY A CA 1
ATOM 1285 C C . GLY A 1 164 ? 23.661 -25.071 -1.492 1.00 80.62 164 GLY A C 1
ATOM 1286 O O . GLY A 1 164 ? 23.132 -25.358 -0.411 1.00 80.62 164 GLY A O 1
ATOM 1287 N N . PRO A 1 165 ? 23.854 -25.946 -2.493 1.00 64.38 165 PRO A N 1
ATOM 1288 C CA . PRO A 1 165 ? 23.651 -27.382 -2.329 1.00 64.38 165 PRO A CA 1
ATOM 1289 C C . PRO A 1 165 ? 24.474 -27.951 -1.166 1.00 64.38 165 PRO A C 1
ATOM 1291 O O . PRO A 1 165 ? 25.568 -27.405 -0.883 1.00 64.38 165 PRO A O 1
#

Sequence (165 aa):
MSIDLDVEMIVPQQSEQSVPEFKDVSVIVNHFVKNGGLIKRVEALGREAAVFIGAGNEIENRYKTEFDILNAFFVTFTPKTPEDYLCLIGNDQIDFYSQDANCRTCCPIALPFKICRAHPCSFGIILERSSFPGEHGNLPGAAQLFSLTHPYNEIMPILCKFKGP

pLDDT: mean 81.7, std 19.38, range [37.84, 98.06]

InterPro domains:
  IPR024990 Anaphase-promoting complex subunit 1 [PTHR12827] (45-163)

Foldseek 3Di:
DDDDDPDDDDDDDPDPPPDPPPPPQDWAKEFDDDPNFTAWIWIDTFQKIFIDGGPDPDTPDIDGHPAGFLHWYWEFQDDVDTWIWTWGDHQFKIWTATPPPVDRDIQMDGHPAGFNDWDYDNQGIKTAGDPDPPPPPPDVPDARIWDDRDSPDDIGGDDDDDDDD

Radius of gyration: 24.93 Å; chains: 1; bounding box: 66×42×91 Å

Secondary structure (DSSP, 8-state):
---------------------------EEEEEEETTEEEEEEEEETTEEEEEETTSS-EEEEEE-SS--SEEEEEEE-SSS-EEEEEEE-SSEEEEEE--TT---EEEEE-SS-EEEEEEETTEEEEEE---TTSTT--TT---EEEESSTTSPPEEPPP-PPP-